Protein AF-A0A0Q9TX48-F1 (afdb_monomer_lite)

Sequence (78 aa):
MNVYGSNDGLNWILLTETFTTNTEAMETLRVKEYLVNESFRYLKFQVAYPGIPTDPAYPGISSFAEFRIDGTRYEVNE

pLDDT: mean 90.08, std 8.83, range [56.56, 98.31]

Radius of gyration: 14.56 Å; chains: 1; bounding box: 31×28×44 Å

Foldseek 3Di:
DWKWFAAPVPDTDTQFPDDDDPDPDDDDTHGPPVCQPPDGDDMDDDDPDQDDQPDPVDGRDDDDDDDDDDHDDDDDDD

Secondary structure (DSSP, 8-state):
-EEEEESSSSS-EE-BSS---S-SS---PPBPGGGTT---SEEEEE-SSPPP-S-SSSTT----S-----S---PPP-

Structure (mmCIF, N/CA/C/O backbone):
data_AF-A0A0Q9TX48-F1
#
_entry.id   AF-A0A0Q9TX48-F1
#
loop_
_atom_site.group_PDB
_atom_site.id
_atom_site.type_symbol
_atom_site.label_atom_id
_atom_site.label_alt_id
_atom_site.label_comp_id
_atom_site.label_asym_id
_atom_site.label_entity_id
_atom_site.label_seq_id
_atom_site.pdbx_PDB_ins_code
_atom_site.Cartn_x
_atom_site.Cartn_y
_atom_site.Cartn_z
_atom_site.occupancy
_atom_site.B_iso_or_equiv
_atom_site.auth_seq_id
_atom_site.auth_comp_id
_atom_site.auth_asym_id
_atom_site.auth_atom_id
_atom_site.pdbx_PDB_model_num
ATOM 1 N N . MET A 1 1 ? 3.763 -0.680 -8.775 1.00 89.00 1 MET A N 1
ATOM 2 C CA . MET A 1 1 ? 2.695 -1.117 -7.843 1.00 89.00 1 MET A CA 1
ATOM 3 C C . MET A 1 1 ? 2.503 -0.077 -6.751 1.00 89.00 1 MET A C 1
ATOM 5 O O . MET A 1 1 ? 3.484 0.527 -6.347 1.00 89.00 1 MET A O 1
ATOM 9 N N . ASN A 1 2 ? 1.266 0.119 -6.296 1.00 93.94 2 ASN A N 1
AT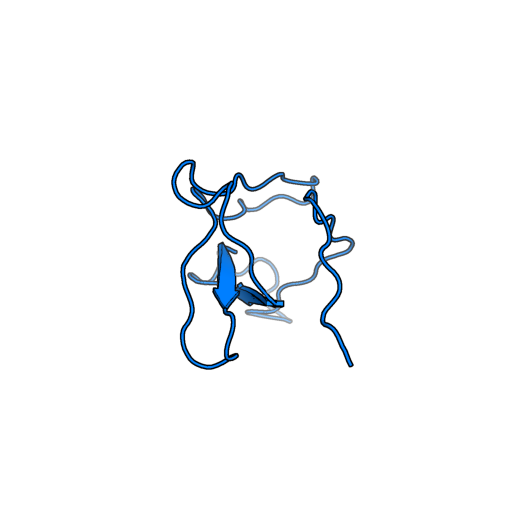OM 10 C CA . ASN A 1 2 ? 0.901 0.957 -5.150 1.00 93.94 2 ASN A CA 1
ATOM 11 C C . ASN A 1 2 ? 0.268 0.110 -4.043 1.00 93.94 2 ASN A C 1
ATOM 13 O O . ASN A 1 2 ? -0.224 -0.991 -4.311 1.00 93.94 2 ASN A O 1
ATOM 17 N N . VAL A 1 3 ? 0.224 0.660 -2.828 1.00 96.00 3 VAL A N 1
ATOM 18 C CA . VAL A 1 3 ? -0.461 0.039 -1.687 1.00 96.00 3 VAL A CA 1
ATOM 19 C C . VAL A 1 3 ? -1.631 0.908 -1.242 1.00 96.00 3 VAL A C 1
ATOM 21 O O . VAL A 1 3 ? -1.516 2.131 -1.130 1.00 96.00 3 VAL A O 1
ATOM 24 N N . TYR A 1 4 ? -2.766 0.262 -0.994 1.00 97.94 4 TYR A N 1
ATOM 25 C CA . TYR A 1 4 ? -3.998 0.882 -0.521 1.00 97.94 4 TYR A CA 1
ATOM 26 C C . TYR A 1 4 ? -4.396 0.311 0.837 1.00 97.94 4 TYR A C 1
ATOM 28 O O . TYR A 1 4 ? -4.207 -0.879 1.077 1.00 97.94 4 TYR A O 1
ATOM 36 N N . GLY A 1 5 ? -4.987 1.145 1.688 1.00 98.00 5 GLY A N 1
ATOM 37 C CA . GLY A 1 5 ? -5.483 0.780 3.011 1.00 98.00 5 GLY A CA 1
ATOM 38 C C . GLY A 1 5 ? -7.002 0.847 3.080 1.00 98.00 5 GLY A C 1
ATOM 39 O O . GLY A 1 5 ? -7.622 1.683 2.419 1.00 98.00 5 GLY A O 1
ATOM 40 N N . SER A 1 6 ? -7.599 -0.033 3.878 1.00 98.19 6 SER A N 1
ATOM 41 C CA . SER A 1 6 ? -9.032 -0.037 4.166 1.00 98.19 6 SER A CA 1
ATOM 42 C C . SER A 1 6 ? -9.313 -0.546 5.580 1.00 98.19 6 SER A C 1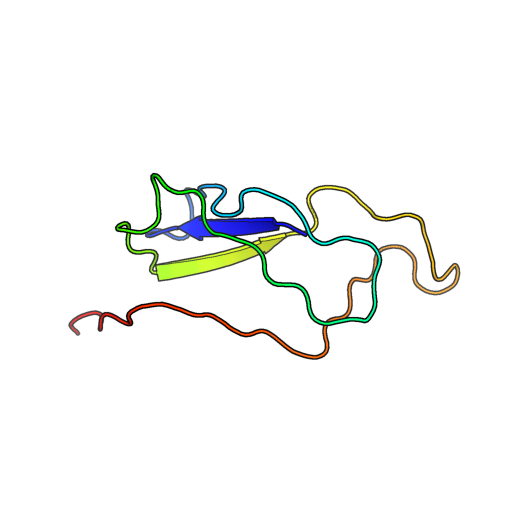
ATOM 44 O O . SER A 1 6 ? -8.582 -1.389 6.101 1.00 98.19 6 SER A O 1
ATOM 46 N N . ASN A 1 7 ? -10.394 -0.058 6.189 1.00 96.75 7 ASN A N 1
ATOM 47 C CA . ASN A 1 7 ? -10.908 -0.564 7.466 1.00 96.75 7 ASN A CA 1
ATOM 48 C C . ASN A 1 7 ? -12.150 -1.454 7.308 1.00 96.75 7 ASN A C 1
ATOM 50 O O . ASN A 1 7 ? -12.463 -2.221 8.214 1.00 96.75 7 ASN A O 1
ATOM 54 N N . ASP A 1 8 ? -12.812 -1.417 6.150 1.00 96.25 8 ASP A N 1
ATOM 55 C CA . ASP A 1 8 ? -14.041 -2.166 5.855 1.00 96.25 8 ASP A CA 1
ATOM 56 C C . ASP A 1 8 ? -13.894 -3.157 4.683 1.00 96.25 8 ASP A C 1
ATOM 58 O O . ASP A 1 8 ? -14.800 -3.939 4.414 1.00 96.25 8 ASP A O 1
ATOM 62 N N . GLY A 1 9 ? -12.756 -3.144 3.983 1.00 96.88 9 GLY A N 1
ATOM 63 C CA . GLY A 1 9 ? -12.507 -3.947 2.785 1.00 96.88 9 GLY A CA 1
ATOM 64 C C . GLY A 1 9 ? -13.241 -3.452 1.529 1.00 96.88 9 GLY A C 1
ATOM 65 O O . GLY A 1 9 ? -13.075 -4.034 0.455 1.00 96.88 9 GLY A O 1
ATOM 66 N N . LEU A 1 10 ? -14.017 -2.370 1.626 1.00 97.88 10 LEU A N 1
ATOM 67 C CA . LEU A 1 10 ? -14.856 -1.825 0.556 1.00 97.88 10 LEU A CA 1
ATOM 68 C C . LEU A 1 10 ? -14.322 -0.480 0.061 1.00 97.88 10 LEU A C 1
ATOM 70 O O . LEU A 1 10 ? -14.156 -0.286 -1.143 1.00 97.88 10 LEU A O 1
ATOM 74 N N . ASN A 1 11 ? -14.002 0.421 0.988 1.00 97.94 11 ASN A N 1
ATOM 75 C CA . ASN A 1 11 ? -13.466 1.747 0.717 1.00 97.94 11 ASN A CA 1
ATOM 76 C C . ASN A 1 11 ? -11.943 1.725 0.851 1.00 97.94 11 ASN A C 1
ATOM 78 O O . ASN A 1 11 ? -11.408 1.341 1.890 1.00 97.94 11 ASN A O 1
ATOM 82 N N . TRP A 1 12 ? -11.238 2.133 -0.205 1.00 98.31 12 TRP A N 1
ATOM 83 C CA . TRP A 1 12 ? -9.783 2.002 -0.311 1.00 98.31 12 TRP A CA 1
ATOM 84 C C . TRP A 1 12 ? -9.112 3.364 -0.482 1.00 98.31 12 TRP A C 1
ATOM 86 O O . TRP A 1 12 ? -9.471 4.128 -1.376 1.00 98.31 12 TRP A O 1
ATOM 96 N N . ILE A 1 13 ? -8.096 3.640 0.336 1.00 98.25 13 ILE A N 1
ATOM 97 C CA . ILE A 1 13 ? -7.310 4.880 0.306 1.00 98.25 13 ILE A CA 1
ATOM 98 C C . ILE A 1 13 ? -5.901 4.568 -0.200 1.00 98.25 13 ILE A C 1
ATOM 100 O O . ILE A 1 13 ? -5.260 3.649 0.299 1.00 98.25 13 ILE A O 1
ATOM 104 N N . LEU A 1 14 ? -5.401 5.330 -1.181 1.00 97.69 14 LEU A N 1
ATOM 105 C CA . LEU A 1 14 ? -4.017 5.208 -1.659 1.00 97.69 14 LEU A CA 1
ATOM 106 C C . LEU A 1 14 ? -3.037 5.676 -0.575 1.00 97.69 14 LEU A C 1
ATOM 108 O O . LEU A 1 14 ? -2.980 6.880 -0.297 1.00 97.69 14 LEU A O 1
ATOM 112 N N . LEU A 1 15 ? -2.247 4.742 -0.034 1.00 97.94 15 LEU A N 1
ATOM 113 C CA . LEU A 1 15 ? -1.309 4.993 1.063 1.00 97.94 15 LEU A CA 1
ATOM 114 C C . LEU A 1 15 ? 0.048 5.499 0.583 1.00 97.94 15 LEU A C 1
ATOM 116 O O . LEU A 1 15 ? 0.640 6.340 1.251 1.00 97.94 15 LEU A O 1
ATOM 120 N N . THR A 1 16 ? 0.554 4.987 -0.541 1.00 97.00 16 THR A N 1
ATOM 121 C CA . THR A 1 16 ? 1.931 5.249 -0.981 1.00 97.00 16 THR A CA 1
ATOM 122 C C . THR A 1 16 ? 2.068 6.567 -1.740 1.00 97.00 16 THR A C 1
ATOM 124 O O . THR A 1 16 ? 1.175 6.961 -2.493 1.00 97.00 16 THR A O 1
ATOM 127 N N . GLU A 1 17 ? 3.191 7.257 -1.538 1.00 96.25 17 GLU A N 1
ATOM 128 C CA . GLU A 1 17 ? 3.542 8.492 -2.262 1.00 96.25 17 GLU A CA 1
ATOM 129 C C . GLU A 1 17 ? 3.891 8.221 -3.727 1.00 96.25 17 GLU A C 1
ATOM 131 O O . GLU A 1 17 ? 3.529 8.985 -4.622 1.00 96.25 17 GLU A O 1
ATOM 136 N N . THR A 1 18 ? 4.579 7.106 -3.961 1.00 93.56 18 THR A N 1
ATOM 137 C CA . THR A 1 18 ? 5.063 6.660 -5.266 1.00 93.56 18 THR A CA 1
ATOM 138 C C . THR A 1 18 ? 4.690 5.197 -5.506 1.00 93.56 18 THR A C 1
ATOM 140 O O . THR A 1 18 ? 4.191 4.504 -4.613 1.00 93.56 18 THR A O 1
ATOM 143 N N . PHE A 1 19 ? 4.926 4.734 -6.734 1.00 91.81 19 PHE A N 1
ATOM 144 C CA . PHE A 1 19 ? 4.775 3.339 -7.134 1.00 91.81 19 PHE A CA 1
ATOM 145 C C . PHE A 1 19 ? 6.148 2.683 -7.328 1.00 91.81 19 PHE A C 1
ATOM 147 O O . PHE A 1 19 ? 7.123 3.375 -7.612 1.00 91.81 19 PHE A O 1
ATOM 154 N N . THR A 1 20 ? 6.210 1.350 -7.211 1.00 90.38 20 THR A N 1
ATOM 155 C CA . THR A 1 20 ? 7.439 0.577 -7.505 1.00 90.38 20 THR A CA 1
ATOM 156 C C . THR A 1 20 ? 7.964 0.851 -8.913 1.00 90.38 20 THR A C 1
ATOM 158 O O . THR A 1 20 ? 7.172 1.008 -9.850 1.00 90.38 20 THR A O 1
ATOM 161 N N . THR A 1 21 ? 9.282 0.856 -9.074 1.00 89.44 21 THR A N 1
ATOM 162 C CA . THR A 1 21 ? 9.944 0.987 -10.374 1.00 89.44 21 THR A CA 1
ATOM 163 C C . THR A 1 21 ? 10.184 -0.388 -11.012 1.00 89.44 21 THR A C 1
ATOM 165 O O . THR A 1 21 ? 9.819 -1.421 -10.452 1.00 89.44 21 THR A O 1
ATOM 168 N N . ASN A 1 22 ? 10.722 -0.425 -12.235 1.00 86.19 22 ASN A N 1
ATOM 169 C CA . ASN A 1 22 ? 11.077 -1.682 -12.899 1.00 86.19 22 ASN A CA 1
ATOM 170 C C . ASN A 1 22 ? 12.466 -2.137 -12.429 1.00 86.19 22 ASN A C 1
ATOM 172 O O . ASN A 1 22 ? 13.475 -1.780 -13.039 1.00 86.19 22 ASN A O 1
ATOM 176 N N . THR A 1 23 ? 12.509 -2.854 -11.309 1.00 87.31 23 THR A N 1
ATOM 177 C CA . THR A 1 23 ? 13.746 -3.309 -10.670 1.00 87.31 23 THR A CA 1
ATOM 178 C C . THR A 1 23 ? 13.539 -4.625 -9.924 1.00 87.31 23 THR A C 1
ATOM 180 O O . THR A 1 23 ? 12.452 -4.897 -9.421 1.00 87.31 23 THR A O 1
ATOM 183 N N . GLU A 1 24 ? 14.609 -5.413 -9.820 1.00 87.56 24 GLU A N 1
ATOM 184 C CA . GLU A 1 24 ? 14.675 -6.641 -9.012 1.00 87.56 24 GLU A CA 1
ATOM 185 C C . GLU A 1 24 ? 15.191 -6.370 -7.583 1.00 87.56 24 GLU A C 1
ATOM 187 O O . GLU A 1 24 ? 15.221 -7.261 -6.735 1.00 87.56 24 GLU A O 1
ATOM 192 N N . ALA A 1 25 ? 15.651 -5.144 -7.305 1.00 93.44 25 ALA A N 1
ATOM 193 C CA . ALA A 1 25 ? 16.101 -4.749 -5.975 1.00 93.44 25 ALA A CA 1
ATOM 194 C C . ALA A 1 25 ? 14.910 -4.470 -5.046 1.00 93.44 25 ALA A C 1
ATOM 196 O O . ALA A 1 25 ? 13.863 -3.997 -5.485 1.00 93.44 25 ALA A O 1
ATOM 197 N N . MET A 1 26 ? 15.087 -4.700 -3.741 1.00 94.38 26 MET A N 1
ATOM 198 C CA . MET A 1 26 ? 14.067 -4.344 -2.755 1.00 94.38 26 MET A CA 1
ATOM 199 C C . MET A 1 26 ? 13.850 -2.825 -2.741 1.00 94.38 26 MET A C 1
ATOM 201 O O . MET A 1 26 ? 14.797 -2.061 -2.552 1.00 94.38 26 MET A O 1
ATOM 205 N N . GLU A 1 27 ? 12.600 -2.397 -2.889 1.00 95.12 27 GLU A N 1
ATOM 206 C CA . GLU A 1 27 ? 12.206 -0.991 -2.812 1.00 95.12 27 GLU A CA 1
ATOM 207 C C . G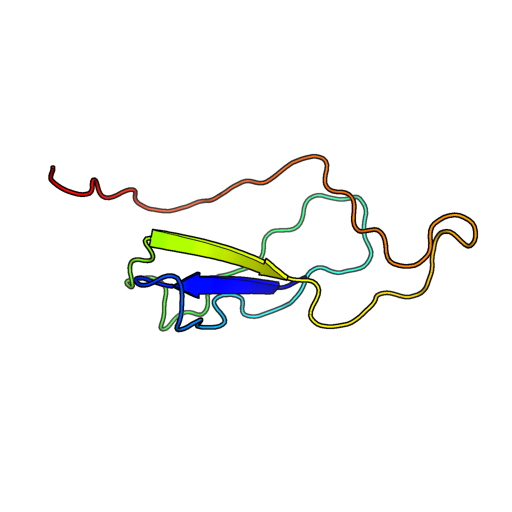LU A 1 27 ? 11.385 -0.712 -1.550 1.00 95.12 27 GLU A C 1
ATOM 209 O O . GLU A 1 27 ? 10.566 -1.527 -1.122 1.00 95.12 27 GLU A O 1
ATOM 214 N N . THR A 1 28 ? 11.565 0.479 -0.978 1.00 96.00 28 THR A N 1
ATOM 215 C CA . THR A 1 28 ? 10.738 0.982 0.125 1.00 96.00 28 THR A CA 1
ATOM 216 C C . THR A 1 28 ? 9.783 2.044 -0.398 1.00 96.00 28 THR A C 1
ATOM 218 O O . THR A 1 28 ? 10.211 3.113 -0.832 1.00 96.00 28 THR A O 1
ATOM 221 N N . LEU A 1 29 ? 8.480 1.777 -0.309 1.00 95.62 29 LEU A N 1
ATOM 222 C CA . LEU A 1 29 ? 7.446 2.764 -0.606 1.00 95.62 29 LEU A CA 1
ATOM 223 C C . LEU A 1 29 ? 7.062 3.505 0.676 1.00 95.62 29 LEU A C 1
ATOM 225 O O . LEU A 1 29 ? 6.657 2.885 1.658 1.00 95.62 29 LEU A O 1
ATOM 229 N N . ARG A 1 30 ? 7.182 4.835 0.671 1.00 97.31 30 ARG A N 1
ATOM 230 C CA . ARG A 1 30 ? 6.785 5.674 1.808 1.00 97.31 30 ARG A CA 1
ATOM 231 C C . ARG A 1 30 ? 5.266 5.818 1.858 1.00 97.31 30 ARG A C 1
ATOM 233 O O . ARG A 1 30 ? 4.621 6.024 0.826 1.00 97.31 30 ARG A O 1
ATOM 240 N N . VAL A 1 31 ? 4.710 5.716 3.064 1.00 97.56 31 VAL A N 1
ATOM 241 C CA . VAL A 1 31 ? 3.330 6.124 3.353 1.00 97.56 31 VAL A CA 1
ATOM 242 C C . VAL A 1 31 ? 3.278 7.648 3.335 1.00 97.56 31 VAL A C 1
ATOM 244 O O . VAL A 1 31 ? 4.171 8.292 3.881 1.00 97.56 31 VAL A O 1
ATOM 247 N N . LYS A 1 32 ? 2.238 8.214 2.720 1.00 98.31 32 LYS A N 1
ATOM 248 C CA . LYS A 1 32 ? 2.010 9.662 2.693 1.00 98.31 32 LYS A CA 1
ATOM 249 C C . LYS A 1 32 ? 1.971 10.224 4.108 1.00 98.31 32 LYS A C 1
ATOM 251 O O . LYS A 1 32 ? 1.278 9.681 4.966 1.00 98.31 32 LYS A O 1
ATOM 256 N N . GLU A 1 33 ? 2.639 11.355 4.310 1.00 97.75 33 GLU A N 1
ATOM 257 C CA . GLU A 1 33 ? 2.807 11.988 5.623 1.00 97.75 33 GLU A CA 1
ATOM 258 C C . GLU A 1 33 ? 1.494 12.140 6.410 1.00 97.75 33 GLU A C 1
ATOM 260 O O . GLU A 1 33 ? 1.426 11.811 7.589 1.00 97.75 33 GLU A O 1
ATOM 265 N N . TYR A 1 34 ? 0.410 12.552 5.752 1.00 97.50 34 TYR A N 1
ATOM 266 C CA . TYR A 1 34 ? -0.884 12.768 6.408 1.00 97.50 34 TYR A CA 1
ATOM 267 C C . TYR A 1 34 ? -1.634 11.475 6.787 1.00 97.50 34 TYR A C 1
ATOM 269 O O . TYR A 1 34 ? -2.713 11.555 7.365 1.00 97.50 34 TYR A O 1
ATOM 277 N N . LEU A 1 35 ? -1.098 10.295 6.458 1.00 97.81 35 LEU A N 1
ATOM 278 C CA . LEU A 1 35 ? -1.675 8.986 6.791 1.00 97.81 35 LEU A CA 1
ATOM 279 C C . LEU A 1 35 ? -0.833 8.196 7.804 1.00 97.81 35 LEU A C 1
ATOM 281 O O . LEU A 1 35 ? -1.249 7.114 8.202 1.00 97.81 35 LEU A O 1
ATOM 285 N N . VAL A 1 36 ? 0.335 8.692 8.235 1.00 94.25 36 VAL A N 1
ATOM 286 C CA . VAL A 1 36 ? 1.267 7.911 9.081 1.00 94.25 36 VAL A CA 1
ATOM 287 C C . VAL A 1 36 ? 0.723 7.578 10.472 1.00 94.25 36 VAL A C 1
ATOM 289 O O . VAL A 1 36 ? 1.174 6.615 11.084 1.00 94.25 36 VAL A O 1
ATOM 292 N N . ASN A 1 37 ? -0.242 8.361 10.960 1.00 94.69 37 ASN A N 1
ATOM 293 C CA . ASN A 1 37 ? -0.899 8.154 12.254 1.00 94.69 37 ASN A CA 1
ATOM 294 C C . ASN A 1 37 ? -2.256 7.441 12.126 1.00 94.69 37 ASN A C 1
ATOM 296 O O . ASN A 1 37 ? -2.932 7.228 13.130 1.00 94.69 37 ASN A O 1
ATOM 300 N N . GLU A 1 38 ? -2.662 7.081 10.906 1.00 96.75 38 GLU A N 1
ATOM 301 C CA . GLU A 1 38 ? -3.913 6.375 10.647 1.00 96.75 38 GLU A CA 1
ATOM 302 C C . GLU A 1 38 ? -3.697 4.860 10.678 1.00 96.75 38 GLU A C 1
ATOM 304 O O . GLU A 1 38 ? -2.684 4.337 10.210 1.00 96.75 38 GLU A O 1
ATOM 309 N N . SER A 1 39 ? -4.678 4.136 11.216 1.00 95.69 39 SER A N 1
ATOM 310 C CA . SER A 1 39 ? -4.654 2.672 11.273 1.00 95.69 39 SER A CA 1
ATOM 311 C C . SER A 1 39 ? -5.515 2.058 10.171 1.00 95.69 39 SER A C 1
ATOM 313 O O . SER A 1 39 ? -6.632 2.511 9.907 1.00 95.69 39 SER A O 1
ATOM 315 N N . PHE A 1 40 ? -5.003 0.987 9.560 1.00 96.44 40 PHE A N 1
ATOM 316 C CA . PHE A 1 40 ? -5.678 0.237 8.501 1.00 96.44 40 PHE A CA 1
ATOM 317 C C . PHE A 1 40 ? -5.669 -1.262 8.805 1.00 96.44 40 PHE A C 1
ATOM 319 O O . PHE A 1 40 ? -4.623 -1.828 9.118 1.00 96.44 40 PHE A O 1
ATOM 326 N N . ARG A 1 41 ? -6.828 -1.919 8.674 1.00 94.69 41 ARG A N 1
ATOM 327 C CA . ARG A 1 41 ? -6.968 -3.375 8.868 1.00 94.69 41 ARG A CA 1
ATOM 328 C C . ARG A 1 41 ? -6.589 -4.186 7.631 1.00 94.69 41 ARG A C 1
ATOM 330 O O . ARG A 1 41 ? -6.033 -5.274 7.750 1.00 94.69 41 ARG A O 1
ATOM 337 N N . TYR A 1 42 ? -6.922 -3.679 6.451 1.00 96.94 42 TYR A N 1
ATOM 338 C CA . TYR A 1 42 ? -6.709 -4.362 5.183 1.00 96.94 42 TYR A CA 1
ATOM 339 C C . TYR A 1 42 ? -5.740 -3.574 4.318 1.00 96.94 42 TYR A C 1
ATOM 341 O O . TYR A 1 42 ? -5.874 -2.359 4.169 1.00 96.94 42 TYR A O 1
ATOM 349 N N . LEU A 1 43 ? -4.809 -4.293 3.697 1.00 96.56 43 LEU A N 1
ATOM 350 C CA . LEU A 1 43 ? -3.883 -3.754 2.713 1.00 96.56 43 LEU A CA 1
ATOM 351 C C . LEU A 1 43 ? -4.142 -4.410 1.359 1.00 96.56 43 LEU A C 1
ATOM 353 O O . LEU A 1 43 ? -4.335 -5.622 1.271 1.00 96.56 43 LEU A O 1
ATOM 357 N N . LYS A 1 44 ? -4.134 -3.607 0.299 1.00 96.50 44 LYS A N 1
ATOM 358 C CA . LYS A 1 44 ? -4.234 -4.070 -1.085 1.00 96.50 44 LYS A CA 1
ATOM 359 C C . LYS A 1 44 ? -3.013 -3.613 -1.860 1.00 96.50 44 LYS A C 1
ATOM 361 O O . LYS A 1 44 ? -2.760 -2.418 -1.990 1.00 96.50 44 LYS A O 1
ATOM 366 N N . PHE A 1 45 ? -2.305 -4.584 -2.413 1.00 93.31 45 PHE A N 1
ATOM 367 C CA . PHE A 1 45 ? -1.173 -4.392 -3.306 1.00 93.31 45 PHE A CA 1
ATOM 368 C C . PHE A 1 45 ? -1.698 -4.425 -4.737 1.00 93.31 45 PHE A C 1
ATOM 370 O O . PHE A 1 45 ? -2.274 -5.425 -5.161 1.00 93.31 45 PHE A O 1
ATOM 377 N N . GLN A 1 46 ? -1.574 -3.315 -5.464 1.00 91.50 46 GLN A N 1
ATOM 378 C CA . GLN A 1 46 ? -2.198 -3.179 -6.777 1.00 91.50 46 GLN A CA 1
ATOM 379 C C . GLN A 1 46 ? -1.238 -2.614 -7.819 1.00 91.50 46 GLN A C 1
ATOM 381 O O . GLN A 1 46 ? -0.622 -1.554 -7.656 1.00 91.50 46 GLN A O 1
ATOM 386 N N . VAL A 1 47 ? -1.165 -3.302 -8.954 1.00 88.06 47 VAL A N 1
ATOM 387 C CA . VAL A 1 47 ? -0.547 -2.791 -10.175 1.00 88.06 47 VAL A CA 1
ATOM 388 C C . VAL A 1 47 ? -1.505 -1.769 -10.786 1.00 88.06 47 VAL A C 1
ATOM 390 O O . VAL A 1 47 ? -2.481 -2.127 -11.434 1.00 88.06 47 VAL A O 1
ATOM 393 N N . ALA A 1 48 ? -1.273 -0.484 -10.506 1.00 80.62 48 ALA A N 1
ATOM 394 C CA . ALA A 1 48 ? -2.120 0.598 -11.014 1.00 80.62 48 ALA A CA 1
ATOM 395 C C . ALA A 1 48 ? -1.945 0.820 -12.525 1.00 80.62 48 ALA A C 1
ATOM 397 O O . ALA A 1 48 ? -2.912 1.121 -13.218 1.00 80.62 48 ALA A O 1
ATOM 398 N N . TYR A 1 49 ? -0.721 0.633 -13.022 1.00 79.81 49 TYR A N 1
ATOM 399 C CA . TYR A 1 49 ? -0.380 0.728 -14.436 1.00 79.81 49 TYR A CA 1
ATOM 400 C C . TYR A 1 49 ? 0.414 -0.513 -14.832 1.00 79.81 49 TYR A C 1
ATOM 402 O O . TYR A 1 49 ? 1.324 -0.891 -14.085 1.00 79.81 49 TYR A O 1
ATOM 410 N N . PRO A 1 50 ? 0.090 -1.153 -15.967 1.00 76.44 50 PRO A N 1
ATOM 411 C CA . PRO A 1 50 ? 0.897 -2.252 -16.463 1.00 76.44 50 PRO A CA 1
ATOM 412 C C . PRO A 1 50 ? 2.314 -1.747 -16.751 1.00 76.44 50 PRO A C 1
ATOM 414 O O . PRO A 1 50 ? 2.498 -0.681 -17.342 1.00 76.44 50 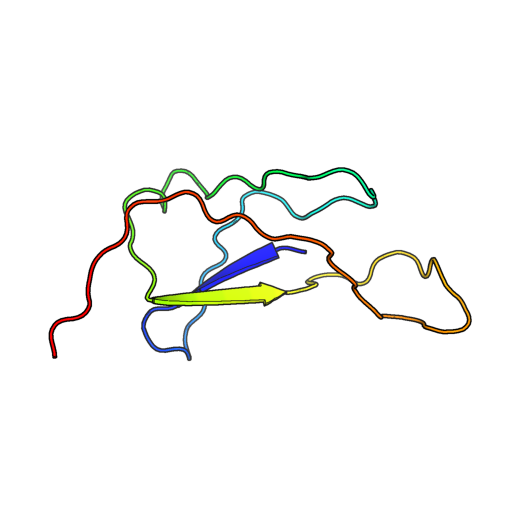PRO A O 1
ATOM 417 N N . GLY A 1 51 ? 3.314 -2.509 -16.312 1.00 72.69 51 GLY A N 1
ATOM 418 C CA . GLY A 1 51 ? 4.692 -2.290 -16.737 1.00 72.69 51 GLY A CA 1
ATOM 419 C C . GLY A 1 51 ? 4.864 -2.594 -18.227 1.00 72.69 51 GLY A C 1
ATOM 420 O O . GLY A 1 51 ? 3.978 -3.160 -18.873 1.00 72.69 51 GLY A O 1
ATOM 421 N N . ILE A 1 52 ? 6.029 -2.243 -18.772 1.00 77.31 52 ILE A N 1
ATOM 422 C CA . ILE A 1 52 ? 6.424 -2.711 -20.105 1.00 77.31 52 ILE A CA 1
ATOM 423 C C . ILE A 1 52 ? 6.451 -4.247 -20.059 1.00 77.31 52 ILE A C 1
ATOM 425 O O . ILE A 1 52 ? 7.019 -4.788 -19.110 1.00 77.31 52 ILE A O 1
ATOM 429 N N . PRO A 1 53 ? 5.861 -4.960 -21.036 1.00 76.44 53 PRO A N 1
ATOM 430 C CA . PRO A 1 53 ? 5.972 -6.411 -21.100 1.00 76.44 53 PRO A CA 1
ATOM 431 C C . PRO A 1 53 ? 7.447 -6.828 -21.146 1.00 76.44 53 PRO A C 1
ATOM 433 O O . PRO A 1 53 ? 8.138 -6.565 -22.128 1.00 76.44 53 PRO A O 1
ATOM 436 N N . THR A 1 54 ? 7.935 -7.434 -20.067 1.00 74.50 54 THR A N 1
ATOM 437 C CA . THR A 1 54 ? 9.314 -7.933 -19.957 1.00 74.50 54 THR A CA 1
ATOM 438 C C . THR A 1 54 ? 9.425 -9.393 -20.390 1.00 74.50 54 THR A C 1
ATOM 440 O O . THR A 1 54 ? 10.459 -9.784 -20.925 1.00 74.50 54 THR A O 1
ATOM 443 N N . ASP A 1 55 ? 8.348 -10.171 -20.236 1.00 77.62 55 ASP A N 1
ATOM 444 C CA . ASP A 1 55 ? 8.243 -11.561 -20.684 1.00 77.62 55 ASP A CA 1
ATOM 445 C C . ASP A 1 55 ? 7.086 -11.725 -21.697 1.00 77.62 55 ASP A C 1
ATOM 447 O O . ASP A 1 55 ? 5.912 -11.611 -21.323 1.00 77.62 55 ASP A O 1
ATOM 451 N N . PRO A 1 56 ? 7.380 -11.994 -22.985 1.00 78.69 56 PRO A N 1
ATOM 452 C CA . PRO A 1 56 ? 6.361 -12.234 -24.007 1.00 78.69 56 PRO A CA 1
ATOM 453 C C . PRO A 1 56 ? 5.542 -13.516 -23.797 1.00 78.69 56 PRO A C 1
ATOM 455 O O . PRO A 1 56 ? 4.425 -13.603 -24.304 1.00 78.69 56 PRO A O 1
ATOM 458 N N . ALA A 1 57 ? 6.085 -14.516 -23.097 1.00 82.62 57 ALA A N 1
ATOM 459 C CA . ALA A 1 57 ? 5.395 -15.773 -22.817 1.00 82.62 57 ALA A CA 1
ATOM 460 C C . ALA A 1 57 ? 4.395 -15.630 -21.659 1.00 82.62 57 ALA A C 1
ATOM 462 O O . ALA A 1 57 ? 3.389 -16.340 -21.629 1.00 82.62 57 ALA A O 1
ATOM 463 N N . TYR A 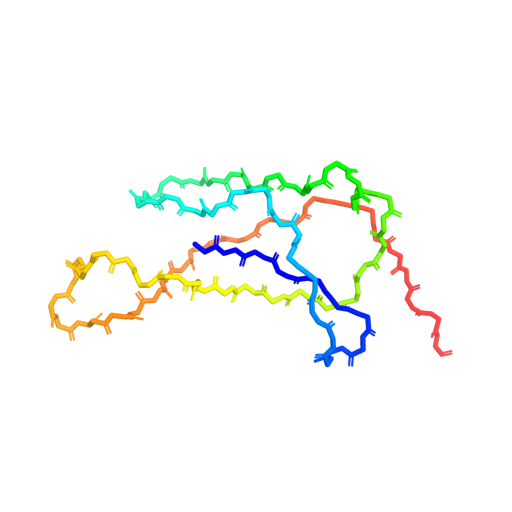1 58 ? 4.638 -14.683 -20.747 1.00 72.81 58 TYR A N 1
ATOM 464 C CA . TYR A 1 58 ? 3.810 -14.440 -19.564 1.00 72.81 58 TYR A CA 1
ATOM 465 C C . TYR A 1 58 ? 3.463 -12.950 -19.385 1.00 72.81 58 TYR A C 1
ATOM 467 O O . TYR A 1 58 ? 3.840 -12.326 -18.385 1.00 72.81 58 TYR A O 1
ATOM 475 N N . PRO A 1 59 ? 2.721 -12.348 -20.332 1.00 73.94 59 PRO A N 1
ATOM 476 C CA . PRO A 1 59 ? 2.405 -10.929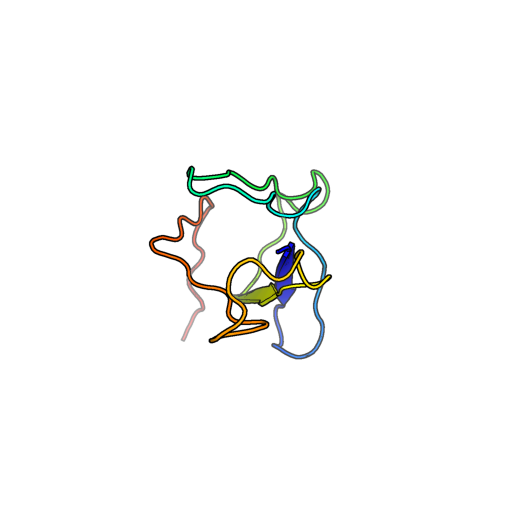 -20.269 1.00 73.94 59 PRO A CA 1
ATOM 477 C C . PRO A 1 59 ? 1.504 -10.613 -19.068 1.00 73.94 59 PRO A C 1
ATOM 479 O O . PRO A 1 59 ? 0.484 -11.261 -18.841 1.00 73.94 59 PRO A O 1
ATOM 482 N N . GLY A 1 60 ? 1.857 -9.567 -18.318 1.00 74.56 60 GLY A N 1
ATOM 483 C CA . GLY A 1 60 ? 1.020 -9.030 -17.239 1.00 74.56 60 GLY A CA 1
ATOM 484 C C . GLY A 1 60 ? 1.102 -9.774 -15.903 1.00 74.56 60 GLY A C 1
ATOM 485 O O . GLY A 1 60 ? 0.332 -9.453 -14.998 1.00 74.56 60 GLY A O 1
ATOM 486 N N . ILE A 1 61 ? 2.027 -10.725 -15.739 1.00 79.62 61 ILE A N 1
ATOM 487 C CA . ILE A 1 61 ? 2.309 -11.322 -14.428 1.00 79.62 61 ILE A CA 1
ATOM 488 C C . ILE A 1 61 ? 3.175 -10.365 -13.601 1.00 79.62 61 ILE A C 1
ATOM 490 O O . ILE A 1 61 ? 4.147 -9.800 -14.092 1.00 79.62 61 ILE A O 1
ATOM 494 N N . SER A 1 62 ? 2.826 -10.190 -12.326 1.00 79.25 62 SER A N 1
ATOM 495 C CA . SER A 1 62 ? 3.694 -9.557 -11.328 1.00 79.25 62 SER A CA 1
ATOM 496 C C . SER A 1 62 ? 4.102 -10.597 -10.293 1.00 79.25 62 SER A C 1
ATOM 498 O O . SER A 1 62 ? 3.240 -11.193 -9.648 1.00 79.25 62 SER A O 1
ATOM 500 N N . SER A 1 63 ? 5.407 -10.821 -10.167 1.00 82.25 63 SER A N 1
ATOM 501 C CA . SER A 1 63 ? 6.001 -11.751 -9.208 1.00 82.25 63 SER A CA 1
ATOM 502 C C . SER A 1 63 ? 6.750 -10.971 -8.135 1.00 82.25 63 SER A C 1
ATOM 504 O O . SER A 1 63 ? 7.384 -9.962 -8.435 1.00 82.25 63 SER A O 1
ATOM 506 N N . PHE A 1 64 ? 6.674 -11.434 -6.890 1.00 84.44 64 PHE A N 1
ATOM 507 C CA . PHE A 1 64 ? 7.324 -10.801 -5.746 1.00 84.44 64 PHE A CA 1
ATOM 508 C C . PHE A 1 64 ? 7.951 -11.879 -4.870 1.00 84.44 64 PHE A C 1
ATOM 510 O O . PHE A 1 64 ? 7.283 -12.852 -4.520 1.00 84.44 64 PHE A O 1
ATOM 517 N N . ALA A 1 65 ? 9.221 -11.702 -4.507 1.00 91.44 65 ALA A N 1
ATOM 518 C CA . ALA A 1 65 ? 9.921 -12.635 -3.627 1.00 91.44 65 ALA A CA 1
ATOM 519 C C . ALA A 1 65 ? 9.635 -12.364 -2.141 1.00 91.44 65 ALA A C 1
ATOM 521 O O . ALA A 1 65 ? 9.560 -13.300 -1.348 1.00 91.44 65 ALA A O 1
ATOM 522 N N . GLU A 1 66 ? 9.473 -11.092 -1.759 1.00 93.94 66 GLU A N 1
ATOM 523 C CA . GLU A 1 66 ? 9.369 -10.678 -0.359 1.00 93.94 66 GLU A CA 1
ATOM 524 C C . GLU A 1 66 ? 8.536 -9.397 -0.194 1.00 93.94 66 GLU A C 1
ATOM 526 O O . GLU A 1 66 ? 8.554 -8.512 -1.050 1.00 93.94 66 GLU A O 1
ATOM 531 N N . PHE A 1 67 ? 7.846 -9.288 0.947 1.00 92.94 67 PHE A N 1
ATOM 532 C CA . PHE A 1 67 ? 7.206 -8.064 1.425 1.00 92.94 67 PHE A CA 1
ATOM 533 C C . PHE A 1 67 ? 7.570 -7.802 2.887 1.00 92.94 67 PHE A C 1
ATOM 535 O O . PHE A 1 67 ? 7.511 -8.708 3.719 1.00 92.94 67 PHE A O 1
ATOM 542 N N . ARG A 1 68 ? 7.876 -6.541 3.208 1.00 95.94 68 ARG A N 1
ATOM 543 C CA . ARG A 1 68 ? 8.042 -6.042 4.580 1.00 95.94 68 ARG A CA 1
ATOM 544 C C . ARG A 1 68 ? 7.024 -4.943 4.843 1.00 95.94 68 ARG A C 1
ATOM 546 O O . ARG A 1 68 ? 6.788 -4.103 3.977 1.00 95.94 68 ARG A O 1
ATOM 553 N N . ILE A 1 69 ? 6.415 -4.973 6.024 1.00 94.81 69 ILE A N 1
ATOM 554 C CA . ILE A 1 69 ? 5.456 -3.964 6.474 1.00 94.81 69 ILE A CA 1
ATOM 555 C C . ILE A 1 69 ? 5.986 -3.407 7.789 1.00 94.81 69 ILE A C 1
ATOM 557 O O . ILE A 1 69 ? 5.977 -4.099 8.805 1.00 94.81 69 ILE A O 1
ATOM 561 N N . ASP A 1 70 ? 6.446 -2.161 7.749 1.00 96.06 70 ASP A N 1
ATOM 562 C CA . ASP A 1 70 ? 6.938 -1.438 8.916 1.00 96.06 70 ASP A CA 1
ATOM 563 C C . ASP A 1 70 ? 5.815 -0.569 9.492 1.00 96.06 70 ASP A C 1
ATOM 565 O O . ASP A 1 70 ? 5.259 0.288 8.803 1.00 96.06 70 ASP A O 1
ATOM 569 N N . GLY A 1 71 ? 5.466 -0.788 10.758 1.00 93.94 71 GLY A N 1
ATOM 570 C CA . GLY A 1 71 ? 4.420 -0.028 11.436 1.00 93.94 71 GLY A CA 1
ATOM 571 C C . GLY A 1 71 ? 4.141 -0.527 12.849 1.00 93.94 71 GLY A C 1
ATOM 572 O O . GLY A 1 71 ? 4.729 -1.503 13.317 1.00 93.94 71 GLY A O 1
ATOM 573 N N . THR A 1 72 ? 3.224 0.147 13.540 1.00 94.94 72 THR A N 1
ATOM 574 C CA . THR A 1 72 ? 2.739 -0.278 14.858 1.00 94.94 72 THR A CA 1
ATOM 575 C C . THR A 1 72 ? 1.513 -1.167 14.693 1.00 94.94 72 THR A C 1
ATOM 577 O O . THR A 1 72 ? 0.538 -0.788 14.048 1.00 94.94 72 THR A O 1
ATOM 580 N N . ARG A 1 73 ? 1.558 -2.363 15.285 1.00 92.62 73 ARG A N 1
ATOM 581 C CA . ARG A 1 73 ? 0.441 -3.308 15.268 1.00 92.62 73 ARG A CA 1
ATOM 582 C C . ARG A 1 73 ? -0.517 -3.027 16.422 1.00 92.62 73 ARG A C 1
ATOM 584 O O . ARG A 1 73 ? -0.094 -2.981 17.574 1.00 92.62 73 ARG A O 1
ATOM 591 N N . TYR A 1 74 ? -1.801 -2.937 16.096 1.00 91.25 74 TYR A N 1
ATOM 592 C CA . TYR A 1 74 ? -2.896 -2.878 17.058 1.00 91.25 74 TYR A CA 1
ATOM 593 C C . TYR A 1 74 ? -3.738 -4.145 16.932 1.00 91.25 74 TYR A C 1
ATOM 595 O O . TYR A 1 74 ? -4.066 -4.571 15.824 1.00 91.25 74 TYR A O 1
ATOM 603 N N . GLU A 1 75 ? -4.051 -4.764 18.065 1.00 87.94 75 GLU A N 1
ATOM 604 C CA . GLU A 1 75 ? -4.946 -5.918 18.107 1.00 87.94 75 GLU A CA 1
ATOM 605 C C . GLU A 1 75 ? -6.389 -5.474 17.880 1.00 87.94 75 GLU A C 1
ATOM 607 O O . GLU A 1 75 ? -6.812 -4.423 18.367 1.00 87.94 75 GLU A O 1
ATOM 612 N N . VAL A 1 76 ? -7.158 -6.289 17.162 1.00 80.56 76 VAL A N 1
ATOM 613 C CA . VAL A 1 76 ? -8.617 -6.166 17.167 1.00 80.56 76 VAL A CA 1
ATOM 614 C C . VAL A 1 76 ? -9.133 -6.939 18.375 1.00 80.56 76 VAL A C 1
ATOM 616 O O . VAL A 1 76 ? -8.787 -8.105 18.544 1.00 80.56 76 VAL A O 1
ATOM 619 N N . ASN A 1 77 ? -9.911 -6.287 19.238 1.00 73.06 77 ASN A N 1
ATOM 620 C CA . ASN A 1 77 ? -10.563 -6.987 20.346 1.00 73.06 77 ASN A CA 1
ATOM 621 C C . ASN A 1 77 ? -11.562 -8.017 19.784 1.00 73.06 77 ASN A C 1
ATOM 623 O O . ASN A 1 77 ? -12.184 -7.748 18.751 1.00 73.06 77 ASN A O 1
ATOM 627 N N . GLU A 1 78 ? -11.660 -9.173 20.450 1.00 56.56 78 GLU A N 1
ATOM 628 C CA . GLU A 1 78 ? -12.586 -10.272 20.115 1.00 56.56 78 GLU A CA 1
ATOM 629 C C . GLU A 1 78 ? -14.061 -9.843 20.116 1.00 56.56 78 GLU A C 1
ATOM 631 O O . GLU A 1 78 ? -14.454 -9.033 20.991 1.00 56.56 78 GLU A O 1
#